Protein AF-A0A2V2GLF8-F1 (afdb_monomer_lite)

Structure (mmCIF, N/CA/C/O backbone):
data_AF-A0A2V2GLF8-F1
#
_entry.id   AF-A0A2V2GLF8-F1
#
loop_
_atom_site.group_PDB
_atom_site.id
_atom_site.type_symbol
_atom_site.label_atom_id
_atom_site.label_alt_id
_atom_site.label_comp_id
_atom_site.label_asym_id
_atom_site.label_entity_id
_atom_site.label_seq_id
_atom_site.pdbx_PDB_ins_code
_atom_site.Cartn_x
_atom_site.Cartn_y
_atom_site.Cartn_z
_atom_site.occupancy
_atom_site.B_iso_or_equiv
_atom_site.auth_seq_id
_atom_site.auth_comp_id
_atom_site.auth_asym_id
_atom_site.auth_atom_id
_atom_site.pdbx_PDB_model_num
ATOM 1 N N . MET A 1 1 ? 33.865 -11.421 -56.009 1.00 43.06 1 MET A N 1
ATOM 2 C CA . MET A 1 1 ? 33.862 -10.174 -55.215 1.00 43.06 1 MET A CA 1
ATOM 3 C C . MET A 1 1 ? 32.570 -10.183 -54.410 1.00 43.06 1 MET A C 1
ATOM 5 O O . MET A 1 1 ? 31.513 -10.044 -55.004 1.00 43.06 1 MET A O 1
ATOM 9 N N . ILE A 1 2 ? 32.630 -10.536 -53.123 1.00 45.31 2 ILE A N 1
ATOM 10 C CA . ILE A 1 2 ? 31.437 -10.691 -52.271 1.00 45.31 2 ILE A CA 1
ATOM 11 C C . ILE A 1 2 ? 31.171 -9.332 -51.609 1.00 45.31 2 ILE A C 1
ATOM 13 O O . ILE A 1 2 ? 32.092 -8.816 -50.973 1.00 45.31 2 ILE A O 1
ATOM 17 N N . PRO A 1 3 ? 29.980 -8.723 -51.750 1.00 52.88 3 PRO A N 1
ATOM 18 C CA . PRO A 1 3 ? 29.678 -7.485 -51.056 1.00 52.88 3 PRO A CA 1
ATOM 19 C C . PRO A 1 3 ? 29.410 -7.811 -49.584 1.00 52.88 3 PRO A C 1
ATOM 21 O O . PRO A 1 3 ? 28.524 -8.600 -49.259 1.00 52.88 3 PRO A O 1
ATOM 24 N N . PHE A 1 4 ? 30.198 -7.218 -48.689 1.00 48.25 4 PHE A N 1
ATOM 25 C CA . PHE A 1 4 ? 29.890 -7.193 -47.264 1.00 48.25 4 PHE A CA 1
ATOM 26 C C . PHE A 1 4 ? 28.628 -6.349 -47.071 1.00 48.25 4 PHE A C 1
ATOM 28 O O . PHE A 1 4 ? 28.684 -5.121 -47.064 1.00 48.25 4 PHE A O 1
ATOM 35 N N . LEU A 1 5 ? 27.482 -7.013 -46.939 1.00 51.50 5 LEU A N 1
ATOM 36 C CA . LEU A 1 5 ? 26.274 -6.396 -46.415 1.00 51.50 5 LEU A CA 1
ATOM 37 C C . LEU A 1 5 ? 26.455 -6.310 -44.896 1.00 51.50 5 LEU A C 1
ATOM 39 O O . LEU A 1 5 ? 26.163 -7.259 -44.169 1.00 51.50 5 LEU A O 1
ATOM 43 N N . THR A 1 6 ? 27.018 -5.211 -44.400 1.00 55.47 6 THR A N 1
ATOM 44 C CA . THR A 1 6 ? 26.923 -4.921 -42.971 1.00 55.47 6 THR A CA 1
ATOM 45 C C . THR A 1 6 ? 25.447 -4.655 -42.662 1.00 55.47 6 THR A C 1
ATOM 47 O O . THR A 1 6 ? 24.829 -3.821 -43.329 1.00 55.47 6 THR A O 1
ATOM 50 N N . PRO A 1 7 ? 24.829 -5.363 -41.701 1.00 56.16 7 PRO A N 1
ATOM 51 C CA . PRO A 1 7 ? 23.481 -5.028 -41.281 1.00 56.16 7 PRO A CA 1
ATOM 52 C C . PRO A 1 7 ? 23.548 -3.631 -40.669 1.00 56.16 7 PRO A C 1
ATOM 54 O O . PRO A 1 7 ? 24.152 -3.430 -39.616 1.00 56.16 7 PRO A O 1
ATOM 57 N N . HIS A 1 8 ? 22.975 -2.650 -41.362 1.00 56.28 8 HIS A N 1
ATOM 58 C CA . HIS A 1 8 ? 22.847 -1.288 -40.867 1.00 56.28 8 HIS A CA 1
ATOM 59 C C . HIS A 1 8 ? 21.777 -1.305 -39.767 1.00 56.28 8 HIS A C 1
ATOM 61 O O . HIS A 1 8 ? 20.616 -0.980 -39.999 1.00 56.28 8 HIS A O 1
ATOM 67 N N . ILE A 1 9 ? 22.145 -1.790 -38.578 1.00 58.78 9 ILE A N 1
ATOM 68 C CA . ILE A 1 9 ? 21.298 -1.715 -37.389 1.00 58.78 9 ILE A CA 1
ATOM 69 C C . ILE A 1 9 ? 21.074 -0.223 -37.144 1.00 58.78 9 ILE A C 1
ATOM 71 O O . ILE A 1 9 ? 22.024 0.523 -36.909 1.00 58.78 9 ILE A O 1
ATOM 75 N N . THR A 1 10 ? 19.833 0.234 -37.293 1.00 62.25 10 THR A N 1
ATOM 76 C CA . THR A 1 10 ? 19.487 1.635 -37.059 1.00 62.25 10 THR A CA 1
ATOM 77 C C . THR A 1 10 ? 19.756 1.977 -35.589 1.00 62.25 10 THR A C 1
ATOM 79 O O . THR A 1 10 ? 19.486 1.140 -34.720 1.00 62.25 10 THR A O 1
ATOM 82 N N . PRO A 1 11 ? 20.273 3.182 -35.278 1.00 65.88 11 PRO A N 1
ATOM 83 C CA . PRO A 1 11 ? 20.540 3.598 -33.900 1.00 65.88 11 PRO A CA 1
ATOM 84 C C . PRO A 1 11 ? 19.346 3.345 -32.967 1.00 65.88 11 PRO A C 1
ATOM 86 O O . PRO A 1 11 ? 19.518 2.837 -31.860 1.00 65.88 11 PRO A O 1
ATOM 89 N N . ASP A 1 12 ? 18.123 3.563 -33.459 1.00 73.81 12 ASP A N 1
ATOM 90 C CA . ASP A 1 12 ? 16.873 3.323 -32.730 1.00 73.81 12 ASP A CA 1
ATOM 91 C C . ASP A 1 12 ? 16.710 1.877 -32.243 1.00 73.81 12 ASP A C 1
ATOM 93 O O . ASP A 1 12 ? 16.289 1.649 -31.108 1.00 73.81 12 ASP A O 1
ATOM 97 N N . ALA A 1 13 ? 17.081 0.883 -33.055 1.00 79.31 13 ALA A N 1
ATOM 98 C CA . ALA A 1 13 ? 16.976 -0.526 -32.681 1.00 79.31 13 ALA A CA 1
ATOM 99 C C . ALA A 1 13 ? 17.975 -0.894 -31.571 1.00 79.31 13 ALA A C 1
ATOM 101 O O . ALA A 1 13 ? 17.638 -1.644 -30.651 1.00 79.31 13 ALA A O 1
ATOM 102 N N . GLN A 1 14 ? 19.186 -0.331 -31.617 1.00 79.06 14 GLN A N 1
ATOM 103 C CA . GLN A 1 14 ? 20.205 -0.543 -30.589 1.00 79.06 14 GLN A CA 1
ATOM 104 C C . GLN A 1 14 ? 19.805 0.110 -29.259 1.00 79.06 14 GLN A C 1
ATOM 106 O O . GLN A 1 14 ? 19.906 -0.528 -28.209 1.00 79.06 14 GLN A O 1
ATOM 111 N N . PHE A 1 15 ? 19.286 1.342 -29.293 1.00 83.25 15 PHE A N 1
ATOM 112 C CA . PHE A 1 15 ? 18.776 2.017 -28.097 1.00 83.25 15 PHE A CA 1
ATOM 113 C C . PHE A 1 15 ? 17.575 1.281 -27.495 1.00 83.25 15 PHE A C 1
ATOM 115 O O . PHE A 1 15 ? 17.512 1.098 -26.279 1.00 83.25 15 PHE A O 1
ATOM 122 N N . GLN A 1 16 ? 16.645 0.791 -28.319 1.00 82.44 16 GLN A N 1
ATOM 123 C CA . GLN A 1 16 ? 15.523 -0.022 -27.844 1.00 82.44 16 GLN A CA 1
ATOM 124 C C . GLN A 1 16 ? 15.987 -1.339 -27.210 1.00 82.44 16 GLN A C 1
ATOM 126 O O . GLN A 1 16 ? 15.468 -1.727 -26.162 1.00 82.44 16 GLN A O 1
ATOM 131 N N . ALA A 1 17 ? 16.969 -2.018 -27.807 1.00 84.88 17 ALA A N 1
ATOM 132 C CA . ALA A 1 17 ? 17.540 -3.239 -27.245 1.00 84.88 17 ALA A CA 1
ATOM 133 C C . ALA A 1 17 ? 18.233 -2.976 -25.897 1.00 84.88 17 ALA A C 1
ATOM 135 O O . ALA A 1 17 ? 18.001 -3.709 -24.936 1.00 84.88 17 ALA A O 1
ATOM 136 N N . ALA A 1 18 ? 19.014 -1.896 -25.797 1.00 86.44 18 ALA A N 1
ATOM 137 C CA . ALA A 1 18 ? 19.656 -1.482 -24.552 1.00 86.44 18 ALA A CA 1
ATOM 138 C C . ALA A 1 18 ? 18.627 -1.157 -23.457 1.00 86.44 18 ALA A C 1
ATOM 140 O O . ALA A 1 18 ? 18.767 -1.629 -22.331 1.00 86.44 18 ALA A O 1
ATOM 141 N N . ARG A 1 19 ? 17.547 -0.437 -23.794 1.00 86.25 19 ARG A N 1
ATOM 142 C CA . ARG A 1 19 ? 16.439 -0.150 -22.865 1.00 86.25 19 ARG A CA 1
ATOM 143 C C . ARG A 1 19 ? 15.767 -1.427 -22.367 1.00 86.25 19 ARG A C 1
ATOM 145 O O . ARG A 1 19 ? 15.592 -1.584 -21.166 1.00 86.25 19 ARG A O 1
ATOM 152 N N . LYS A 1 20 ? 15.439 -2.359 -23.268 1.00 87.06 20 LYS A N 1
ATOM 153 C CA . LYS A 1 20 ? 14.849 -3.657 -22.894 1.00 87.06 20 LYS A CA 1
ATOM 154 C C . LYS A 1 20 ? 15.772 -4.458 -21.975 1.00 87.06 20 LYS A C 1
ATOM 156 O O . LYS A 1 20 ? 15.305 -5.036 -20.998 1.00 87.06 20 LYS A O 1
ATOM 161 N N . SER A 1 21 ? 17.071 -4.470 -22.273 1.00 90.06 21 SER A N 1
ATOM 162 C CA . SER A 1 21 ? 18.077 -5.126 -21.435 1.00 90.06 21 SER A CA 1
ATOM 163 C C . SER A 1 21 ? 18.140 -4.498 -20.039 1.00 90.06 21 SER A C 1
ATOM 165 O O . SER A 1 21 ? 18.062 -5.212 -19.043 1.00 90.06 21 SER A O 1
ATOM 167 N N . LEU A 1 22 ? 18.178 -3.163 -19.953 1.00 88.69 22 LEU A N 1
ATOM 168 C CA . LEU A 1 22 ? 18.177 -2.443 -18.680 1.00 88.69 22 LEU A CA 1
ATOM 169 C C . LEU A 1 22 ? 16.914 -2.734 -17.862 1.00 88.69 22 LEU A C 1
ATOM 171 O O . LEU A 1 22 ? 17.024 -3.104 -16.697 1.00 88.69 22 LEU A O 1
ATOM 175 N N . SER A 1 23 ? 15.726 -2.634 -18.466 1.00 87.88 23 SER A N 1
ATOM 176 C CA . SER A 1 23 ? 14.466 -2.959 -17.787 1.00 87.88 23 SER A CA 1
ATOM 177 C C . SER A 1 23 ? 14.450 -4.401 -17.275 1.00 87.88 23 SER A C 1
ATOM 179 O O . SER A 1 23 ? 14.022 -4.644 -16.151 1.00 87.88 23 SER A O 1
ATOM 181 N N . SER A 1 24 ? 14.982 -5.351 -18.050 1.00 89.62 24 SER A N 1
ATOM 182 C CA . SER A 1 24 ? 15.127 -6.744 -17.614 1.00 89.62 24 SER A CA 1
ATOM 183 C C . SER A 1 24 ? 16.061 -6.879 -16.406 1.00 89.62 24 SER A C 1
ATOM 185 O O . SER A 1 24 ? 15.749 -7.602 -15.461 1.00 89.62 24 SER A O 1
ATOM 187 N N . ILE A 1 25 ? 17.188 -6.161 -16.388 1.00 91.62 25 ILE A N 1
ATOM 188 C CA . ILE A 1 25 ? 18.111 -6.162 -15.243 1.00 91.62 25 ILE A CA 1
ATOM 189 C C . ILE A 1 25 ? 17.428 -5.582 -14.002 1.00 91.62 25 ILE A C 1
ATOM 191 O O . ILE A 1 25 ? 17.491 -6.192 -12.935 1.00 91.62 25 ILE A O 1
ATOM 195 N N . LEU A 1 26 ? 16.736 -4.448 -14.132 1.00 91.56 26 LEU A N 1
ATOM 196 C CA . LEU A 1 26 ? 16.008 -3.825 -13.024 1.00 91.56 26 LEU A CA 1
ATOM 197 C C . LEU A 1 26 ? 14.955 -4.782 -12.443 1.00 91.56 26 LEU A C 1
ATOM 199 O O . LEU A 1 26 ? 14.926 -5.007 -11.232 1.00 91.56 26 LEU A O 1
ATOM 203 N N . GLN A 1 27 ? 14.155 -5.421 -13.298 1.00 88.75 27 GLN A N 1
ATOM 204 C CA . GLN A 1 27 ? 13.123 -6.372 -12.874 1.00 88.75 27 GLN A CA 1
ATOM 205 C C . GLN A 1 27 ? 13.695 -7.628 -12.203 1.00 88.75 27 GLN A C 1
ATOM 207 O O . GLN A 1 27 ? 13.133 -8.117 -11.225 1.00 88.75 27 GLN A O 1
ATOM 212 N N . ASN A 1 28 ? 14.814 -8.160 -12.698 1.00 90.31 28 ASN A N 1
ATOM 213 C CA . ASN A 1 28 ? 15.342 -9.438 -12.220 1.00 90.31 28 ASN A CA 1
ATOM 214 C C . ASN A 1 28 ? 16.327 -9.307 -11.052 1.00 90.31 28 ASN A C 1
ATOM 216 O O . ASN A 1 28 ? 16.445 -10.237 -10.257 1.00 90.31 28 ASN A O 1
ATOM 220 N N . ALA A 1 29 ? 17.038 -8.182 -10.938 1.00 93.06 29 ALA A N 1
ATOM 221 C CA . ALA A 1 29 ? 18.099 -8.006 -9.946 1.00 93.06 29 ALA A CA 1
ATOM 222 C C . ALA A 1 29 ? 17.735 -7.027 -8.823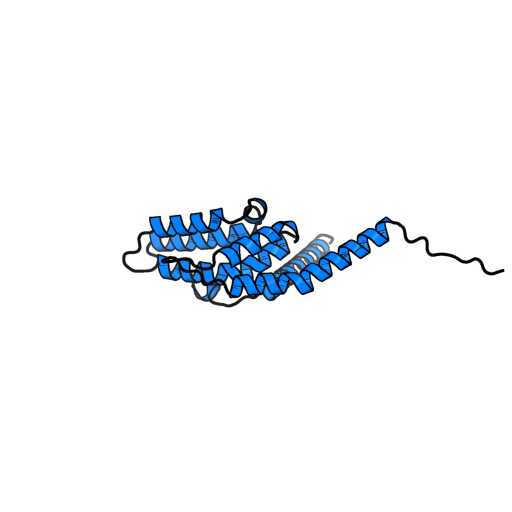 1.00 93.06 29 ALA A C 1
ATOM 224 O O . ALA A 1 29 ? 18.100 -7.268 -7.671 1.00 93.06 29 ALA A O 1
ATOM 225 N N . VAL A 1 30 ? 17.040 -5.931 -9.142 1.00 95.25 30 VAL A N 1
ATOM 226 C CA . VAL A 1 30 ? 16.722 -4.873 -8.168 1.00 95.25 30 VAL A CA 1
ATOM 227 C C . VAL A 1 30 ? 15.387 -5.154 -7.494 1.00 95.25 30 VAL A C 1
ATOM 229 O O . VAL A 1 30 ? 15.307 -5.188 -6.269 1.00 95.25 30 VAL A O 1
ATOM 232 N N . LEU A 1 31 ? 14.359 -5.454 -8.285 1.00 94.50 31 LEU A N 1
ATOM 233 C CA . LEU A 1 31 ? 12.995 -5.673 -7.804 1.00 94.50 31 LEU A CA 1
ATOM 234 C C . LEU A 1 31 ? 12.879 -6.708 -6.667 1.00 94.50 31 LEU A C 1
ATOM 236 O O . LEU A 1 31 ? 12.221 -6.424 -5.665 1.00 94.50 31 LEU A O 1
ATOM 240 N N . PRO A 1 32 ? 13.558 -7.875 -6.727 1.00 96.06 32 PRO A N 1
ATOM 241 C CA . PRO A 1 32 ? 13.522 -8.842 -5.631 1.00 96.06 32 PRO A CA 1
ATOM 242 C C . PRO A 1 32 ? 14.147 -8.327 -4.329 1.00 96.06 32 PRO A C 1
ATOM 244 O O . PRO A 1 32 ? 13.749 -8.781 -3.257 1.00 96.06 32 PRO A O 1
ATOM 247 N N . LYS A 1 33 ? 15.114 -7.403 -4.411 1.00 97.38 33 LYS A N 1
ATOM 248 C CA . LYS A 1 33 ? 15.747 -6.789 -3.236 1.00 97.38 33 LYS A CA 1
ATOM 249 C C . LYS A 1 33 ? 14.823 -5.769 -2.589 1.00 97.38 33 LYS A C 1
ATOM 251 O O . LYS A 1 33 ? 14.658 -5.824 -1.379 1.00 97.38 33 LYS A O 1
ATOM 256 N N . LEU A 1 34 ? 14.157 -4.930 -3.386 1.00 97.69 34 LEU A N 1
ATOM 257 C CA . LEU A 1 34 ? 13.143 -3.994 -2.886 1.00 97.69 34 LEU A CA 1
ATOM 258 C C . LEU A 1 34 ? 12.006 -4.744 -2.182 1.00 97.69 34 LEU A C 1
ATOM 260 O O . LEU A 1 34 ? 11.672 -4.444 -1.042 1.00 97.69 34 LEU A O 1
ATOM 264 N N . ALA A 1 35 ? 11.503 -5.810 -2.809 1.00 96.75 35 ALA A N 1
ATOM 265 C CA . ALA A 1 35 ? 10.512 -6.690 -2.197 1.00 96.75 35 ALA A CA 1
ATOM 266 C C . ALA A 1 35 ? 11.021 -7.363 -0.910 1.00 96.75 35 ALA A C 1
ATOM 268 O O . ALA A 1 35 ? 10.250 -7.653 -0.005 1.00 96.75 35 ALA A O 1
ATOM 269 N N . SER A 1 36 ? 12.318 -7.677 -0.821 1.00 96.50 36 SER A N 1
ATOM 270 C CA . SER A 1 36 ? 12.908 -8.213 0.411 1.00 96.50 36 SER A CA 1
ATOM 271 C C . SER A 1 36 ? 13.015 -7.163 1.514 1.00 96.50 36 SER A C 1
ATOM 273 O O . SER A 1 36 ? 12.823 -7.524 2.666 1.00 96.50 36 SER A O 1
ATOM 275 N N . SER A 1 37 ? 13.317 -5.909 1.167 1.00 97.31 37 SER A N 1
ATOM 276 C CA . SER A 1 37 ? 13.368 -4.783 2.107 1.00 97.31 37 SER A CA 1
ATOM 277 C C . SER A 1 37 ? 12.001 -4.560 2.749 1.00 97.31 37 SER A C 1
ATOM 279 O O . SER A 1 37 ? 11.885 -4.555 3.967 1.00 97.31 37 SER A O 1
ATOM 281 N N . LEU A 1 38 ? 10.938 -4.509 1.936 1.00 97.06 38 LEU A N 1
ATOM 282 C CA . LEU A 1 38 ? 9.571 -4.365 2.449 1.00 97.06 38 LEU A CA 1
ATOM 283 C C . LEU A 1 38 ? 9.135 -5.547 3.320 1.00 97.06 38 LEU A C 1
ATOM 285 O O . LEU A 1 38 ? 8.505 -5.337 4.341 1.00 97.06 38 LEU A O 1
ATOM 289 N N . ARG A 1 39 ? 9.530 -6.782 2.988 1.00 94.81 39 ARG A N 1
ATOM 290 C CA . ARG A 1 39 ? 9.241 -7.950 3.842 1.00 94.81 39 ARG A CA 1
ATOM 291 C C . ARG A 1 39 ? 9.965 -7.941 5.189 1.00 94.81 39 ARG A C 1
ATOM 293 O O . ARG A 1 39 ? 9.571 -8.686 6.078 1.00 94.81 39 ARG A O 1
ATOM 300 N N . GLN A 1 40 ? 11.056 -7.187 5.312 1.00 95.12 40 GLN A N 1
ATOM 301 C CA . GLN A 1 40 ? 11.791 -7.014 6.569 1.00 95.12 40 GLN A CA 1
ATOM 302 C C . GLN A 1 40 ? 11.241 -5.854 7.404 1.00 95.12 40 GLN A C 1
ATOM 304 O O . GLN A 1 40 ? 11.622 -5.714 8.562 1.00 95.12 40 GLN A O 1
ATOM 309 N N . LEU A 1 41 ? 10.362 -5.028 6.832 1.00 95.31 41 LEU A N 1
ATOM 310 C CA . LEU A 1 41 ? 9.708 -3.948 7.547 1.00 95.31 41 LEU A CA 1
ATOM 311 C C . LEU A 1 41 ? 8.727 -4.528 8.571 1.00 95.31 41 LEU A C 1
ATOM 313 O O . LEU A 1 41 ? 7.744 -5.185 8.233 1.00 95.31 41 LEU A O 1
ATOM 317 N N . GLU A 1 42 ? 8.967 -4.242 9.842 1.00 94.62 42 GLU A N 1
ATOM 318 C CA . GLU A 1 42 ? 8.018 -4.542 10.907 1.00 94.62 42 GLU A CA 1
ATOM 319 C C . GLU A 1 42 ? 7.103 -3.335 11.103 1.00 94.62 42 GLU A C 1
ATOM 321 O O . GLU A 1 42 ? 7.469 -2.343 11.732 1.00 94.62 42 GLU A O 1
ATOM 326 N N . VAL A 1 43 ? 5.910 -3.390 10.515 1.00 94.94 43 VAL A N 1
ATOM 327 C CA . VAL A 1 43 ? 4.911 -2.330 10.673 1.00 94.94 43 VAL A CA 1
ATOM 328 C C . VAL A 1 43 ? 4.371 -2.371 12.108 1.00 94.94 43 VAL A C 1
ATOM 330 O O . VAL A 1 43 ? 3.902 -3.411 12.567 1.00 94.94 43 V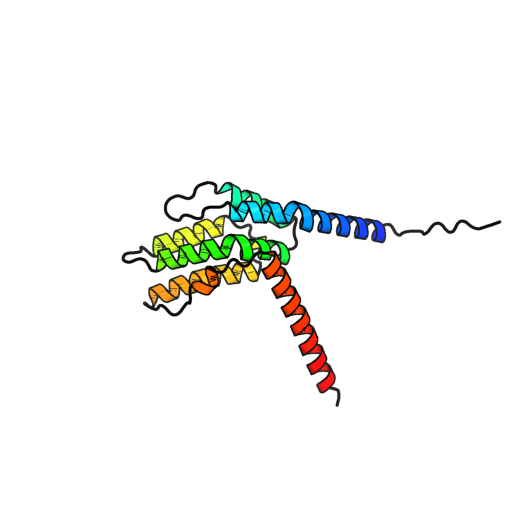AL A O 1
ATOM 333 N N . ASN A 1 44 ? 4.442 -1.255 12.836 1.00 92.88 44 ASN A N 1
ATOM 334 C CA . ASN A 1 44 ? 4.004 -1.187 14.230 1.00 92.88 44 ASN A CA 1
ATOM 335 C C . ASN A 1 44 ? 3.411 0.197 14.568 1.00 92.88 44 ASN A C 1
ATOM 337 O O . ASN A 1 44 ? 4.127 1.199 14.515 1.00 92.88 44 ASN A O 1
ATOM 341 N N . PRO A 1 45 ? 2.123 0.288 14.953 1.00 92.00 45 PRO A N 1
ATOM 342 C CA . PRO A 1 45 ? 1.478 1.561 15.265 1.00 92.00 45 PRO A CA 1
ATOM 343 C C . PRO A 1 45 ? 1.962 2.198 16.573 1.00 92.00 45 PRO A C 1
ATOM 345 O O . PRO A 1 45 ? 1.853 3.411 16.724 1.00 92.00 45 PRO A O 1
ATOM 348 N N . GLY A 1 46 ? 2.500 1.416 17.515 1.00 90.06 46 GLY A N 1
ATOM 349 C CA . GLY A 1 46 ? 2.962 1.928 18.809 1.00 90.06 46 GLY A CA 1
ATOM 350 C C . GLY A 1 46 ? 4.386 2.489 18.784 1.00 90.06 46 GLY A C 1
ATOM 351 O O . GLY A 1 46 ? 4.682 3.446 19.497 1.00 90.06 46 GLY A O 1
ATOM 352 N N . ASN A 1 47 ? 5.268 1.895 17.979 1.00 91.75 47 ASN A N 1
ATOM 353 C CA . ASN A 1 47 ? 6.649 2.341 17.806 1.00 91.75 47 ASN A CA 1
ATOM 354 C C . ASN A 1 47 ? 7.194 1.822 16.471 1.00 91.75 47 ASN A C 1
ATOM 356 O O . ASN A 1 47 ? 7.535 0.644 16.364 1.00 91.75 47 ASN A O 1
ATOM 360 N N . GLN A 1 48 ? 7.257 2.688 15.460 1.00 94.62 48 GLN A N 1
ATOM 361 C CA . GLN A 1 48 ? 7.782 2.312 14.152 1.00 94.62 48 GLN A CA 1
ATOM 362 C C . GLN A 1 48 ? 9.308 2.424 14.136 1.00 94.62 48 GLN A C 1
ATOM 364 O O . GLN A 1 48 ? 9.857 3.525 14.156 1.00 94.62 48 GLN A O 1
ATOM 369 N N . GLU A 1 49 ? 9.980 1.282 14.042 1.00 94.12 49 GLU A N 1
ATOM 370 C CA . GLU A 1 49 ? 11.425 1.195 13.825 1.00 94.12 49 GLU A CA 1
ATOM 371 C C . GLU A 1 49 ? 11.722 0.872 12.355 1.00 94.12 49 GLU A C 1
ATOM 373 O O . GLU A 1 49 ? 10.850 0.411 11.617 1.00 94.12 49 GLU A O 1
ATOM 378 N N . HIS A 1 50 ? 12.948 1.146 11.913 1.00 94.25 50 HIS A N 1
ATOM 379 C CA . HIS A 1 50 ? 13.429 0.804 10.571 1.00 94.25 50 HIS A CA 1
ATOM 380 C C . HIS A 1 50 ? 12.582 1.337 9.403 1.00 94.25 50 HIS A C 1
ATOM 382 O O . HIS A 1 50 ? 12.404 0.671 8.378 1.00 94.25 50 HIS A O 1
ATOM 388 N N . ILE A 1 51 ? 12.059 2.560 9.544 1.00 95.94 51 ILE A N 1
ATOM 389 C CA . ILE A 1 51 ? 11.257 3.215 8.500 1.00 95.94 51 ILE A CA 1
ATOM 390 C C . ILE A 1 51 ? 12.040 3.398 7.190 1.00 95.94 51 ILE A C 1
ATOM 392 O O . ILE A 1 51 ? 11.441 3.450 6.114 1.00 95.94 51 ILE A O 1
ATOM 396 N N . GLU A 1 52 ? 13.373 3.421 7.266 1.00 95.94 52 GLU A N 1
ATOM 397 C CA . GLU A 1 52 ? 14.272 3.477 6.117 1.00 95.94 52 GLU A CA 1
ATOM 398 C C . GLU A 1 52 ? 14.017 2.354 5.103 1.00 95.94 52 GLU A C 1
ATOM 400 O O . GLU A 1 52 ? 14.082 2.594 3.901 1.00 95.94 52 GLU A O 1
ATOM 405 N N . TYR A 1 53 ? 13.603 1.156 5.537 1.00 97.12 53 TYR A N 1
ATOM 406 C CA . TYR A 1 53 ? 13.271 0.063 4.613 1.00 97.12 53 TYR A CA 1
ATOM 407 C C . TYR A 1 53 ? 12.118 0.399 3.674 1.00 97.12 53 TYR A C 1
ATOM 409 O O . TYR A 1 53 ? 12.059 -0.139 2.564 1.00 97.12 53 TYR A O 1
ATOM 417 N N . PHE A 1 54 ? 11.210 1.269 4.114 1.00 98.19 54 PHE A N 1
ATOM 418 C CA . PHE A 1 54 ? 10.119 1.775 3.301 1.00 98.19 54 PHE A CA 1
ATOM 419 C C . PHE A 1 54 ? 10.562 2.975 2.459 1.00 98.19 54 PHE A C 1
ATOM 421 O O . PHE A 1 54 ? 10.336 2.984 1.246 1.00 98.19 54 PHE A O 1
ATOM 428 N N . THR A 1 55 ? 11.202 3.978 3.070 1.00 97.38 55 THR A N 1
ATOM 429 C CA . THR A 1 55 ? 11.573 5.212 2.358 1.00 97.38 55 THR A CA 1
ATOM 430 C C . THR A 1 55 ? 12.603 4.953 1.268 1.00 97.38 55 THR A C 1
ATOM 432 O O . THR A 1 55 ? 12.431 5.458 0.162 1.00 97.38 55 THR A O 1
ATOM 435 N N . ASP A 1 56 ? 13.589 4.087 1.518 1.00 96.94 56 ASP A N 1
ATOM 436 C CA . ASP A 1 56 ? 14.582 3.697 0.516 1.00 96.94 56 ASP A CA 1
ATOM 437 C C . ASP A 1 56 ? 13.895 3.052 -0.688 1.00 96.94 56 ASP A C 1
ATOM 439 O O . ASP A 1 56 ? 14.246 3.335 -1.825 1.00 96.94 56 ASP A O 1
ATOM 443 N N . VAL A 1 57 ? 12.865 2.222 -0.474 1.00 98.12 57 VAL A N 1
ATOM 444 C CA . VAL A 1 57 ? 12.094 1.624 -1.574 1.00 98.12 57 VAL A CA 1
ATOM 445 C C . VAL A 1 57 ? 11.326 2.689 -2.357 1.00 98.12 57 VAL A C 1
ATOM 447 O O . VAL A 1 57 ? 11.261 2.594 -3.583 1.00 98.12 57 VAL A O 1
ATOM 450 N N . MET A 1 58 ? 10.782 3.714 -1.694 1.00 98.06 58 MET A N 1
ATOM 451 C CA . MET A 1 58 ? 10.076 4.814 -2.365 1.00 98.06 58 MET A CA 1
ATOM 452 C C . MET A 1 58 ? 10.984 5.610 -3.309 1.00 98.06 58 MET A C 1
ATOM 454 O O . MET A 1 58 ? 10.522 6.022 -4.377 1.00 98.06 58 MET A O 1
ATOM 458 N N . GLU A 1 59 ? 12.273 5.762 -2.989 1.00 96.88 59 GLU A N 1
ATOM 459 C CA . GLU A 1 59 ? 13.255 6.424 -3.866 1.00 96.88 59 GLU A CA 1
ATOM 460 C C . GLU A 1 59 ? 13.429 5.707 -5.215 1.00 96.88 59 GLU A C 1
ATOM 462 O O . GLU A 1 59 ? 13.777 6.322 -6.224 1.00 96.88 59 GLU A O 1
ATOM 467 N N . TRP A 1 60 ? 13.129 4.406 -5.274 1.00 97.06 60 TRP A N 1
ATOM 468 C CA . TRP A 1 60 ? 13.192 3.634 -6.513 1.00 97.06 60 TRP A CA 1
ATOM 469 C C . TRP A 1 60 ? 11.958 3.785 -7.406 1.00 97.06 60 TRP A C 1
ATOM 471 O O . TRP A 1 60 ? 11.982 3.298 -8.536 1.00 97.06 60 TRP A O 1
ATOM 481 N N . SER A 1 61 ? 10.896 4.449 -6.944 1.00 96.31 61 SER A N 1
ATOM 482 C CA . SER A 1 61 ? 9.618 4.538 -7.666 1.00 96.31 61 SER A CA 1
ATOM 483 C C . SER A 1 61 ? 9.749 5.060 -9.101 1.00 96.31 61 SER A C 1
ATOM 485 O O . SER A 1 61 ? 9.099 4.535 -10.002 1.00 96.31 61 SER A O 1
ATOM 487 N N . GLU A 1 62 ? 10.642 6.021 -9.347 1.00 94.44 62 GLU A N 1
ATOM 488 C CA . GLU A 1 62 ? 10.854 6.627 -10.670 1.00 94.44 62 GLU A CA 1
ATOM 489 C C . GLU A 1 62 ? 11.595 5.716 -11.670 1.00 94.44 62 GLU A C 1
ATOM 491 O O . GLU A 1 62 ? 11.611 5.985 -12.872 1.00 94.44 62 GLU A O 1
ATOM 496 N N . TRP A 1 63 ? 12.203 4.623 -11.199 1.00 93.25 63 TRP A N 1
ATOM 497 C CA . TRP A 1 63 ? 13.004 3.708 -12.024 1.00 93.25 63 TRP A CA 1
ATOM 498 C C . TRP A 1 63 ? 12.195 2.550 -12.613 1.00 93.25 63 TRP A C 1
ATOM 500 O O . TRP A 1 63 ? 12.709 1.788 -13.439 1.00 93.25 63 TRP A O 1
ATOM 510 N N . PHE A 1 64 ? 10.937 2.409 -12.200 1.00 93.25 64 PHE A N 1
ATOM 511 C CA . PHE A 1 64 ? 10.039 1.341 -12.618 1.00 93.25 64 PHE A CA 1
ATOM 512 C C . PHE A 1 64 ? 8.784 1.916 -13.273 1.00 93.25 64 PHE A C 1
ATOM 514 O O . PHE A 1 64 ? 8.408 3.065 -13.054 1.00 93.25 64 PHE A O 1
ATOM 521 N N . ASP A 1 65 ? 8.111 1.112 -14.096 1.00 92.75 65 ASP A N 1
ATOM 522 C CA . ASP A 1 65 ? 6.756 1.456 -14.509 1.00 92.75 65 ASP A CA 1
ATOM 523 C C . ASP A 1 65 ? 5.823 1.446 -13.292 1.00 92.75 65 ASP A C 1
ATOM 525 O O . ASP A 1 65 ? 5.949 0.617 -12.386 1.00 92.75 65 ASP A O 1
ATOM 529 N N . SER A 1 66 ? 4.867 2.373 -13.296 1.00 94.75 66 SER A N 1
ATOM 530 C CA . SER A 1 66 ? 3.941 2.590 -12.180 1.00 94.75 66 SER A CA 1
ATOM 531 C C . SER A 1 66 ? 3.171 1.313 -11.802 1.00 94.75 66 SER A C 1
ATOM 533 O O . SER A 1 66 ? 2.962 1.021 -10.621 1.00 94.75 66 SER A O 1
ATOM 535 N N . ASP A 1 67 ? 2.806 0.493 -12.791 1.00 94.25 67 ASP A N 1
ATOM 536 C CA . ASP A 1 67 ? 2.112 -0.772 -12.559 1.00 94.25 67 ASP A CA 1
ATOM 537 C C . ASP A 1 67 ? 3.033 -1.798 -11.883 1.00 94.25 67 ASP A C 1
ATOM 539 O O . ASP A 1 67 ? 2.645 -2.373 -10.867 1.00 94.25 67 ASP A O 1
ATOM 543 N N . THR A 1 68 ? 4.273 -1.992 -12.335 1.00 95.19 68 THR A N 1
ATOM 544 C CA . THR A 1 68 ? 5.189 -2.902 -11.627 1.00 95.19 68 THR A CA 1
ATOM 545 C C . THR A 1 68 ? 5.541 -2.414 -10.226 1.00 95.19 68 THR A C 1
ATOM 547 O O . THR A 1 68 ? 5.529 -3.215 -9.290 1.00 95.19 68 THR A O 1
ATOM 550 N N . PHE A 1 69 ? 5.812 -1.121 -10.041 1.00 97.56 69 PHE A N 1
ATOM 551 C CA . PHE A 1 69 ? 6.149 -0.593 -8.718 1.00 97.56 69 PHE A CA 1
ATOM 552 C C . PHE A 1 69 ? 4.981 -0.740 -7.735 1.00 97.56 69 PHE A C 1
ATOM 554 O O . PHE A 1 69 ? 5.161 -1.216 -6.614 1.00 97.56 69 PHE A O 1
ATOM 561 N N . SER A 1 70 ? 3.755 -0.434 -8.174 1.00 97.56 70 SER A N 1
ATOM 562 C CA . SER A 1 70 ? 2.562 -0.648 -7.347 1.00 97.56 70 SER A CA 1
ATOM 563 C C . SER A 1 70 ? 2.333 -2.118 -6.995 1.00 97.56 70 SER A C 1
ATOM 565 O O . SER A 1 70 ? 1.839 -2.398 -5.908 1.00 97.56 70 SER A O 1
ATOM 567 N N . ALA A 1 71 ? 2.716 -3.064 -7.860 1.00 97.19 71 ALA A N 1
ATOM 568 C CA . ALA A 1 71 ? 2.607 -4.490 -7.557 1.00 97.19 71 ALA A CA 1
ATOM 569 C C . ALA A 1 71 ? 3.537 -4.922 -6.412 1.00 97.19 71 ALA A C 1
ATOM 571 O O . ALA A 1 71 ? 3.173 -5.807 -5.639 1.00 97.19 71 ALA A O 1
ATOM 572 N N . ILE A 1 72 ? 4.713 -4.294 -6.282 1.00 97.44 72 ILE A N 1
ATOM 573 C CA . ILE A 1 72 ? 5.619 -4.520 -5.144 1.00 97.44 72 ILE A CA 1
ATOM 574 C C . ILE A 1 72 ? 4.937 -4.100 -3.848 1.00 97.44 72 ILE A C 1
ATOM 576 O O . ILE A 1 72 ? 4.903 -4.869 -2.894 1.00 97.44 72 ILE A O 1
ATOM 580 N N . LEU A 1 73 ? 4.357 -2.903 -3.825 1.00 97.94 73 LEU A N 1
ATOM 581 C CA . LEU A 1 73 ? 3.701 -2.383 -2.630 1.00 97.94 73 LEU A CA 1
ATOM 582 C C . LEU A 1 73 ? 2.456 -3.194 -2.272 1.00 97.94 73 LEU A C 1
ATOM 584 O O . LEU A 1 73 ? 2.265 -3.545 -1.110 1.00 97.94 73 LEU A O 1
ATOM 588 N N . GLU A 1 74 ? 1.637 -3.526 -3.272 1.00 96.56 74 GLU A N 1
ATOM 589 C CA . GLU A 1 74 ? 0.439 -4.352 -3.103 1.00 96.56 74 GLU A CA 1
ATOM 590 C C . GLU A 1 74 ? 0.765 -5.740 -2.553 1.00 96.56 74 GLU A C 1
ATOM 592 O O . GLU A 1 74 ? -0.025 -6.277 -1.785 1.00 96.56 74 GLU A O 1
ATOM 597 N N . GLY A 1 75 ? 1.906 -6.319 -2.935 1.00 95.88 75 GLY A N 1
ATOM 598 C CA . GLY A 1 75 ? 2.255 -7.664 -2.501 1.00 95.88 75 GLY A CA 1
ATOM 599 C C . GLY A 1 75 ? 3.063 -7.747 -1.208 1.00 95.88 75 GLY A C 1
ATOM 600 O O . GLY A 1 75 ? 2.957 -8.725 -0.475 1.00 95.88 75 GLY A O 1
ATOM 601 N N . GLU A 1 76 ? 3.893 -6.744 -0.926 1.00 96.25 76 GLU A N 1
ATOM 602 C CA . GLU A 1 76 ? 4.923 -6.857 0.114 1.00 96.25 76 GLU A CA 1
ATOM 603 C C . GLU A 1 76 ? 4.732 -5.871 1.276 1.00 96.25 76 GLU A C 1
ATOM 605 O O . GLU A 1 76 ? 5.317 -6.088 2.328 1.00 96.25 76 GLU A O 1
ATOM 610 N N . PHE A 1 77 ? 3.930 -4.810 1.111 1.00 97.12 77 PHE A N 1
ATOM 611 C CA . PHE A 1 77 ? 3.681 -3.804 2.156 1.00 97.12 77 PHE A CA 1
ATOM 612 C C . PHE A 1 77 ? 2.223 -3.803 2.629 1.00 97.12 77 PHE A C 1
ATOM 614 O O . PHE A 1 77 ? 1.942 -4.007 3.811 1.00 97.12 77 PHE A O 1
ATOM 621 N N . PHE A 1 78 ? 1.278 -3.600 1.707 1.00 97.38 78 PHE A N 1
ATOM 622 C CA . PHE A 1 78 ? -0.130 -3.409 2.063 1.00 97.38 78 PHE A CA 1
ATOM 623 C C . PHE A 1 78 ? -0.788 -4.584 2.796 1.00 97.38 78 PHE A C 1
ATOM 625 O O . PHE A 1 78 ? -1.594 -4.292 3.672 1.00 97.38 78 PHE A O 1
ATOM 632 N N . PRO A 1 79 ? -0.486 -5.870 2.520 1.00 95.88 79 PRO A N 1
ATOM 633 C CA . PRO A 1 79 ? -1.118 -6.981 3.231 1.00 95.88 79 PRO A CA 1
ATOM 634 C C . PRO A 1 79 ? -0.873 -6.911 4.745 1.00 95.88 79 PRO A C 1
ATOM 636 O O . PRO A 1 79 ? -1.818 -6.893 5.527 1.00 95.88 79 PRO A O 1
ATOM 639 N N . GLN A 1 80 ? 0.390 -6.748 5.152 1.00 94.69 80 GLN A N 1
ATOM 640 C CA . GLN A 1 80 ? 0.773 -6.592 6.559 1.00 94.69 80 GLN A CA 1
ATOM 641 C C . GLN A 1 80 ? 0.213 -5.297 7.157 1.00 94.69 80 GLN A C 1
ATOM 643 O O . GLN A 1 80 ? -0.307 -5.293 8.270 1.00 94.69 80 GLN A O 1
ATOM 648 N N . TRP A 1 81 ? 0.309 -4.193 6.416 1.00 97.25 81 TRP A N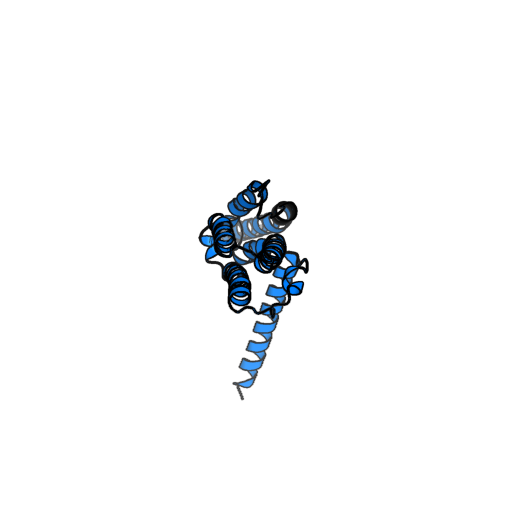 1
ATOM 649 C CA . TRP A 1 81 ? -0.149 -2.888 6.885 1.00 97.25 81 TRP A CA 1
ATOM 650 C C . TRP A 1 81 ? -1.673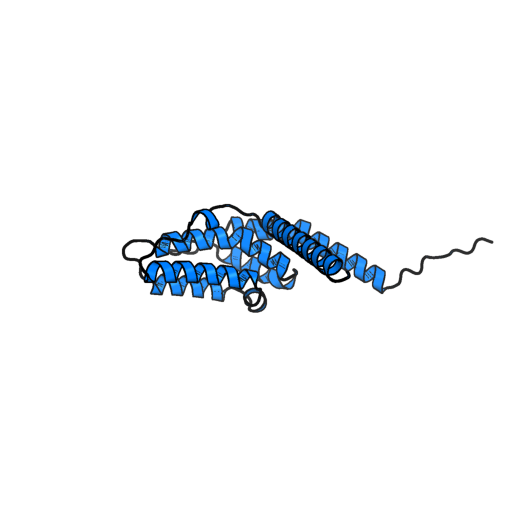 -2.839 7.099 1.00 97.25 81 TRP A C 1
ATOM 652 O O . TRP A 1 81 ? -2.128 -2.323 8.119 1.00 97.25 81 TRP A O 1
ATOM 662 N N . LEU A 1 82 ? -2.460 -3.421 6.185 1.00 97.19 82 LEU A N 1
ATOM 663 C CA . LEU A 1 82 ? -3.920 -3.526 6.295 1.00 97.19 82 LEU A CA 1
ATOM 664 C C . LEU A 1 82 ? -4.351 -4.501 7.394 1.00 97.19 82 LEU A C 1
ATOM 666 O O . LEU A 1 82 ? -5.346 -4.238 8.061 1.00 97.19 82 LEU A O 1
ATOM 670 N N . ASP A 1 83 ? -3.617 -5.596 7.601 1.00 96.06 83 ASP A N 1
ATOM 671 C CA . ASP A 1 83 ? -3.890 -6.542 8.690 1.00 96.06 83 ASP A CA 1
ATOM 672 C C . ASP A 1 83 ? -3.747 -5.867 10.061 1.00 96.06 83 ASP A C 1
ATOM 674 O O . ASP A 1 83 ? -4.663 -5.894 10.881 1.00 96.06 83 ASP A O 1
ATOM 678 N N . ILE A 1 84 ? -2.643 -5.144 10.270 1.00 96.25 84 ILE A N 1
ATOM 679 C CA . ILE A 1 84 ? -2.419 -4.384 11.507 1.00 96.25 84 ILE A CA 1
ATOM 680 C C . ILE A 1 84 ? -3.446 -3.267 11.671 1.00 96.25 84 ILE A C 1
ATOM 682 O O . ILE A 1 84 ? -3.927 -3.036 12.781 1.00 96.25 84 ILE A O 1
ATOM 686 N N . LEU A 1 85 ? -3.793 -2.576 10.581 1.00 97.06 85 LEU A N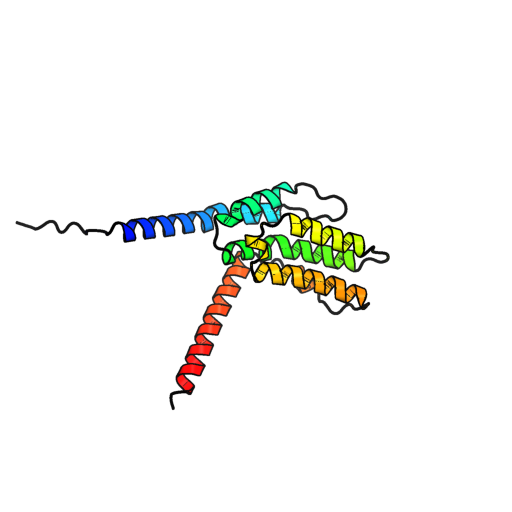 1
ATOM 687 C CA . LEU A 1 85 ? -4.833 -1.556 10.608 1.00 97.06 85 LEU A CA 1
ATOM 688 C C . LEU A 1 85 ? -6.170 -2.139 11.067 1.00 97.06 85 LEU A C 1
ATOM 690 O O . LEU A 1 85 ? -6.812 -1.556 11.936 1.00 97.06 85 LEU A O 1
ATOM 694 N N . TYR A 1 86 ? -6.568 -3.275 10.492 1.00 96.56 86 TYR A N 1
ATOM 695 C CA . TYR A 1 86 ? -7.803 -3.966 10.838 1.00 96.56 86 TYR A CA 1
ATOM 696 C C . TYR A 1 86 ? -7.807 -4.387 12.309 1.00 96.56 86 TYR A C 1
ATOM 698 O O . TYR A 1 86 ? -8.751 -4.078 13.036 1.00 96.56 86 TYR A O 1
ATOM 706 N N . ASP A 1 87 ? -6.744 -5.044 12.773 1.00 95.31 87 ASP A N 1
ATOM 707 C CA . ASP A 1 87 ? -6.662 -5.504 14.157 1.00 95.31 87 ASP A CA 1
ATOM 708 C C . ASP A 1 87 ? -6.659 -4.329 15.142 1.00 95.31 87 ASP A C 1
ATOM 710 O O . ASP A 1 87 ? -7.310 -4.399 16.184 1.00 95.31 87 ASP A O 1
ATOM 714 N N . TRP A 1 88 ? -5.961 -3.233 14.832 1.00 96.00 88 TRP A N 1
ATOM 715 C CA . TRP A 1 88 ? -5.927 -2.052 15.694 1.00 96.00 88 TRP A CA 1
ATOM 716 C C . TRP A 1 88 ? -7.267 -1.316 15.722 1.00 96.00 88 TRP A C 1
ATOM 718 O O . TRP A 1 88 ? -7.734 -0.948 16.802 1.00 96.00 88 TRP A O 1
ATOM 728 N N . SER A 1 89 ? -7.923 -1.143 14.571 1.00 95.19 89 SER A N 1
ATOM 729 C CA . SER A 1 89 ? -9.206 -0.440 14.484 1.00 95.19 89 SER A CA 1
ATOM 730 C C . SER A 1 89 ? -10.346 -1.181 15.190 1.00 95.19 89 SER A C 1
ATOM 732 O O . SER A 1 89 ? -11.282 -0.537 15.650 1.00 95.19 89 SER A O 1
ATOM 734 N N . HIS A 1 90 ? -10.265 -2.504 15.339 1.00 94.38 90 HIS A N 1
ATOM 735 C CA . HIS A 1 90 ? -11.287 -3.311 16.015 1.00 94.38 90 HIS A CA 1
ATOM 736 C C . HIS A 1 90 ? -11.028 -3.527 17.517 1.00 94.38 90 HIS A C 1
ATOM 738 O O . HIS A 1 90 ? -11.817 -4.187 18.202 1.00 94.38 90 HIS A O 1
ATOM 744 N N . GLN A 1 91 ? -9.944 -2.974 18.074 1.00 94.12 91 GLN A N 1
ATOM 745 C CA . GLN A 1 91 ? -9.666 -3.082 19.506 1.00 94.12 91 GLN A CA 1
ATOM 746 C C . GLN A 1 91 ? -10.677 -2.299 20.353 1.00 94.12 91 GLN A C 1
ATOM 748 O O . GLN A 1 91 ? -11.079 -1.175 20.050 1.00 94.12 91 GLN A O 1
ATOM 753 N N . SER A 1 92 ? -11.054 -2.884 21.491 1.00 91.38 92 SER A N 1
ATOM 754 C CA . SER A 1 92 ? -11.917 -2.211 22.464 1.00 91.38 92 SER A CA 1
ATOM 755 C C . SER A 1 92 ? -11.236 -0.962 23.026 1.00 91.38 92 SER A C 1
ATOM 757 O O . SER A 1 92 ? -10.138 -1.044 23.570 1.00 91.38 92 SER A O 1
ATOM 759 N N . GLY A 1 93 ? -11.911 0.186 22.939 1.00 90.19 93 GLY A N 1
ATOM 760 C CA . GLY A 1 93 ? -11.387 1.462 23.436 1.00 90.19 93 GLY A CA 1
ATOM 761 C C . GLY A 1 93 ? -10.411 2.167 22.490 1.00 90.19 93 GLY A C 1
ATOM 762 O O . GLY A 1 93 ? -9.757 3.117 22.917 1.00 90.19 93 GLY A O 1
ATOM 763 N N . VAL A 1 94 ? -10.315 1.733 21.228 1.00 93.62 94 VAL A N 1
ATOM 764 C CA . VAL A 1 94 ? -9.493 2.397 20.210 1.00 93.62 94 VAL A CA 1
ATOM 765 C C . VAL A 1 94 ? -9.874 3.872 20.036 1.00 93.62 94 VAL A C 1
ATOM 767 O O . VAL A 1 94 ? -11.049 4.250 20.035 1.00 93.62 94 VAL A O 1
ATOM 770 N N . VAL A 1 95 ? -8.867 4.723 19.837 1.00 95.56 95 VAL A N 1
ATOM 771 C CA . VAL A 1 95 ? -9.054 6.130 19.476 1.00 95.56 95 VAL A CA 1
ATOM 772 C C . VAL A 1 95 ? -8.906 6.263 17.962 1.00 95.56 95 VAL A C 1
ATOM 774 O O . VAL A 1 95 ? -7.804 6.434 17.451 1.00 95.56 95 VAL A O 1
ATOM 777 N N . LEU A 1 96 ? -10.017 6.225 17.218 1.00 94.56 96 LEU A N 1
ATOM 778 C CA . LEU A 1 96 ? -9.993 6.253 15.743 1.00 94.56 96 LEU A CA 1
ATOM 779 C C . LEU A 1 96 ? -9.245 7.454 15.148 1.00 94.56 96 LEU A C 1
ATOM 781 O O . LEU A 1 96 ? -8.681 7.357 14.065 1.00 94.56 96 LEU A O 1
ATOM 785 N N . LYS A 1 97 ? -9.182 8.582 15.863 1.00 96.25 97 LYS A N 1
ATOM 786 C CA . LYS A 1 97 ? -8.377 9.735 15.441 1.00 96.25 97 LYS A CA 1
ATOM 787 C C . LYS A 1 97 ? -6.884 9.397 15.331 1.00 96.25 97 LYS A C 1
ATOM 789 O O . LYS A 1 97 ? -6.228 9.896 14.421 1.00 96.25 97 LYS A O 1
ATOM 794 N N . GLU A 1 98 ? -6.354 8.583 16.242 1.00 97.12 98 GLU A N 1
ATOM 795 C CA . GLU A 1 98 ? -4.959 8.125 16.202 1.00 97.12 98 GLU A CA 1
ATOM 796 C C . GLU A 1 98 ? -4.746 7.160 15.037 1.00 97.12 98 GLU A C 1
ATOM 798 O O . GLU A 1 98 ? -3.772 7.304 14.302 1.00 97.12 98 GLU A O 1
ATOM 803 N N . VAL A 1 99 ? -5.710 6.266 14.799 1.00 97.50 99 VAL A N 1
ATOM 804 C CA . VAL A 1 99 ? -5.697 5.342 13.656 1.00 97.50 99 VAL A CA 1
ATOM 805 C C . VAL A 1 99 ? -5.673 6.107 12.328 1.00 97.50 99 VAL A C 1
ATOM 807 O O . VAL A 1 99 ? -4.808 5.865 11.490 1.00 97.50 99 VAL A O 1
ATOM 810 N N . CYS A 1 100 ? -6.551 7.099 12.148 1.00 97.50 100 CYS A N 1
ATOM 811 C CA . CYS A 1 100 ? -6.540 7.955 10.959 1.00 97.50 100 CYS A CA 1
ATOM 812 C C . CYS A 1 100 ? -5.227 8.742 10.827 1.00 97.50 100 CYS A C 1
ATOM 814 O O . CYS A 1 100 ? -4.698 8.880 9.727 1.00 97.50 100 CYS A O 1
ATOM 816 N N . GLY A 1 101 ? -4.678 9.242 11.940 1.00 97.94 101 GLY A N 1
ATOM 817 C CA . GLY A 1 101 ? -3.384 9.926 11.950 1.00 97.94 101 GLY A CA 1
ATOM 818 C C . GLY A 1 101 ? -2.236 9.023 11.499 1.00 97.94 101 GLY A C 1
ATOM 819 O O . GLY A 1 101 ? -1.355 9.471 10.771 1.00 97.94 101 GLY A O 1
ATOM 820 N N . TRP A 1 102 ? -2.271 7.746 11.872 1.00 97.88 102 TRP A N 1
ATOM 821 C CA . TRP A 1 102 ? -1.307 6.747 11.421 1.00 97.88 102 TRP A CA 1
ATOM 822 C C . TRP A 1 102 ? -1.451 6.435 9.927 1.00 97.88 102 TRP A C 1
ATOM 824 O O . TRP A 1 102 ? -0.438 6.389 9.228 1.00 97.88 102 TRP A O 1
ATOM 834 N N . ILE A 1 103 ? -2.684 6.315 9.412 1.00 98.31 103 ILE A N 1
ATOM 835 C CA . ILE A 1 103 ? -2.935 6.165 7.968 1.00 98.31 103 ILE A CA 1
ATOM 836 C C . ILE A 1 103 ? -2.325 7.334 7.188 1.00 98.31 103 ILE A C 1
ATOM 838 O O . ILE A 1 103 ? -1.573 7.118 6.236 1.00 98.31 103 ILE A O 1
ATOM 842 N N . GLU A 1 104 ? -2.607 8.568 7.610 1.00 98.19 104 GLU A N 1
ATOM 843 C CA . GLU A 1 104 ? -2.066 9.769 6.965 1.00 98.19 104 GLU A CA 1
ATOM 844 C C . GLU A 1 104 ? -0.544 9.879 7.116 1.00 98.19 104 GLU A C 1
ATOM 846 O O . GLU A 1 104 ? 0.140 10.294 6.179 1.00 98.19 104 GLU A O 1
ATOM 851 N N . GLY A 1 105 ? 0.007 9.453 8.256 1.00 97.88 105 GLY A N 1
ATOM 852 C CA . GLY A 1 105 ? 1.448 9.386 8.484 1.00 97.88 105 GLY A CA 1
ATOM 853 C C . GLY A 1 105 ? 2.145 8.510 7.445 1.00 97.88 105 GLY A C 1
ATOM 854 O O . GLY A 1 105 ? 3.058 8.978 6.767 1.00 97.88 105 GLY A O 1
ATOM 855 N N . TRP A 1 106 ? 1.658 7.286 7.236 1.00 98.25 106 TRP A N 1
ATOM 856 C CA . TRP A 1 106 ? 2.166 6.412 6.175 1.00 98.25 106 TRP A CA 1
ATOM 857 C C . TRP A 1 106 ? 1.946 6.997 4.789 1.00 98.25 106 TRP A C 1
ATOM 859 O O . TRP A 1 106 ? 2.881 7.036 3.995 1.00 98.25 106 TRP A O 1
ATOM 869 N N . ARG A 1 107 ? 0.740 7.500 4.500 1.00 98.31 107 ARG A N 1
ATOM 870 C CA . ARG A 1 107 ? 0.403 8.111 3.208 1.00 98.31 107 ARG A CA 1
ATOM 871 C C . ARG A 1 107 ? 1.351 9.259 2.847 1.00 98.31 107 ARG A C 1
ATOM 873 O O . ARG A 1 107 ? 1.701 9.400 1.679 1.00 98.31 107 ARG A O 1
ATOM 880 N N . SER A 1 108 ? 1.804 10.033 3.834 1.00 97.94 108 SER A N 1
ATOM 881 C CA . SER A 1 108 ? 2.734 11.153 3.638 1.00 97.94 108 SER A CA 1
ATOM 882 C C . SER A 1 108 ? 4.135 10.744 3.164 1.00 97.94 108 SER A C 1
ATOM 884 O O . SER A 1 108 ? 4.852 11.579 2.616 1.00 97.94 108 SER A O 1
ATOM 886 N N . LEU A 1 109 ? 4.517 9.472 3.329 1.00 97.88 109 LEU A N 1
ATOM 887 C CA . LEU A 1 109 ? 5.812 8.941 2.892 1.00 97.88 109 LEU A CA 1
ATOM 888 C C . LEU A 1 109 ? 5.829 8.550 1.408 1.00 97.88 109 LEU A C 1
ATOM 890 O O . LEU A 1 109 ? 6.896 8.296 0.851 1.00 97.88 109 LEU A O 1
ATOM 894 N N . PHE A 1 110 ? 4.665 8.474 0.759 1.00 98.31 110 PHE A N 1
ATOM 895 C CA . PHE A 1 110 ? 4.571 8.092 -0.645 1.00 98.31 110 PHE A CA 1
ATOM 896 C C . PHE A 1 110 ? 4.811 9.305 -1.556 1.00 98.31 110 PHE A C 1
ATOM 898 O O . PHE A 1 110 ? 4.185 10.352 -1.368 1.00 98.31 110 PHE A O 1
ATOM 905 N N . PRO A 1 111 ? 5.628 9.166 -2.614 1.00 97.81 111 PRO A N 1
ATOM 906 C CA . PRO A 1 111 ? 5.695 10.159 -3.678 1.00 97.81 111 PRO A CA 1
ATOM 907 C C . PRO A 1 111 ? 4.327 10.350 -4.352 1.00 97.81 111 PRO A C 1
ATOM 909 O O . PRO A 1 111 ? 3.580 9.387 -4.544 1.00 97.81 111 PRO A O 1
ATOM 912 N N . ASN A 1 112 ? 4.017 11.575 -4.796 1.00 96.88 112 ASN A N 1
ATOM 913 C CA . ASN A 1 112 ? 2.741 11.881 -5.467 1.00 96.88 112 ASN A CA 1
ATOM 914 C C . ASN A 1 112 ? 2.485 10.983 -6.690 1.00 96.88 112 ASN A C 1
ATOM 916 O O . ASN A 1 112 ? 1.373 10.497 -6.873 1.00 96.88 112 ASN A O 1
ATOM 920 N N . SER A 1 113 ? 3.527 10.685 -7.472 1.00 96.00 113 SER A N 1
ATOM 921 C CA . SER A 1 113 ? 3.453 9.788 -8.635 1.00 96.00 113 SER A CA 1
ATOM 922 C C . SER A 1 113 ? 2.993 8.368 -8.283 1.00 96.00 113 SER A C 1
ATOM 924 O O . SER A 1 113 ? 2.371 7.692 -9.102 1.00 96.00 113 SER A O 1
ATOM 926 N N . VAL A 1 114 ? 3.279 7.908 -7.062 1.00 98.06 114 VAL A N 1
ATOM 927 C CA . VAL A 1 114 ? 2.826 6.612 -6.544 1.00 98.06 114 VAL A CA 1
ATOM 928 C C . VAL A 1 114 ? 1.394 6.723 -6.021 1.00 98.06 114 VAL A C 1
ATOM 930 O O . VAL A 1 114 ? 0.583 5.841 -6.291 1.00 98.06 114 VAL A O 1
ATOM 933 N N . LEU A 1 115 ? 1.053 7.816 -5.331 1.00 98.06 115 LEU A N 1
ATOM 934 C CA . LEU A 1 115 ? -0.303 8.063 -4.821 1.00 98.06 115 LEU A CA 1
ATOM 935 C C . LEU A 1 115 ? -1.355 8.223 -5.928 1.00 98.06 115 LEU A C 1
ATOM 937 O O . LEU A 1 115 ? -2.525 7.929 -5.699 1.00 98.06 115 LEU A O 1
ATOM 941 N N . GLU A 1 116 ? -0.957 8.661 -7.120 1.00 97.06 116 GLU A N 1
ATOM 942 C CA . GLU A 1 116 ? -1.829 8.759 -8.298 1.00 97.06 116 GLU A CA 1
ATOM 943 C C . GLU A 1 116 ? -2.101 7.397 -8.963 1.00 97.06 116 GLU A C 1
ATOM 945 O O . GLU A 1 116 ? -3.010 7.270 -9.789 1.00 97.06 116 GLU A O 1
ATOM 950 N N . ASN A 1 117 ? -1.347 6.349 -8.612 1.00 98.12 117 ASN A N 1
ATOM 951 C CA . ASN A 1 117 ? -1.548 5.025 -9.184 1.00 98.12 117 ASN A CA 1
ATOM 952 C C . ASN A 1 117 ? -2.855 4.392 -8.674 1.00 98.12 117 ASN A C 1
ATOM 954 O O . ASN A 1 117 ? -3.077 4.243 -7.471 1.00 98.12 117 ASN A O 1
ATOM 958 N N . ARG A 1 118 ? -3.695 3.917 -9.603 1.00 97.38 118 ARG A N 1
ATOM 959 C CA . ARG A 1 118 ? -5.001 3.310 -9.293 1.00 97.38 118 ARG A CA 1
ATOM 960 C C . ARG A 1 118 ? -4.938 2.155 -8.291 1.00 97.38 118 ARG A C 1
ATOM 962 O O . ARG A 1 118 ? -5.842 2.024 -7.475 1.00 97.38 118 ARG A O 1
ATOM 969 N N . TYR A 1 119 ? -3.901 1.319 -8.338 1.00 96.88 119 TYR A N 1
ATOM 970 C CA . TYR A 1 119 ? -3.772 0.182 -7.430 1.00 96.88 119 TYR A CA 1
ATOM 971 C C . TYR A 1 119 ? -3.450 0.648 -6.016 1.00 96.88 119 TYR A C 1
ATOM 973 O O . TYR A 1 119 ? -3.978 0.080 -5.070 1.00 96.88 119 TYR A O 1
ATOM 981 N N . ILE A 1 120 ? -2.658 1.712 -5.873 1.00 98.19 120 ILE A N 1
ATOM 982 C CA . ILE A 1 120 ? -2.338 2.325 -4.580 1.00 98.19 120 ILE A CA 1
ATOM 983 C C . ILE A 1 120 ? -3.576 3.001 -3.987 1.00 98.19 120 ILE A C 1
ATOM 985 O O . ILE A 1 120 ? -3.901 2.768 -2.824 1.00 98.19 120 ILE A O 1
ATOM 989 N N . ILE A 1 121 ? -4.324 3.753 -4.802 1.00 98.44 121 ILE A N 1
ATOM 990 C CA . ILE A 1 121 ? -5.609 4.349 -4.403 1.00 98.44 121 ILE A CA 1
ATOM 991 C C . ILE A 1 121 ? -6.565 3.271 -3.876 1.00 98.44 121 ILE A C 1
ATOM 993 O O . ILE A 1 121 ? -7.175 3.451 -2.826 1.00 98.44 121 ILE A O 1
ATOM 997 N N . LEU A 1 122 ? -6.660 2.125 -4.560 1.00 97.19 122 LEU A N 1
ATOM 998 C CA . LEU A 1 122 ? -7.496 1.008 -4.115 1.00 97.19 122 LEU A CA 1
ATOM 999 C C . LEU A 1 122 ? -7.086 0.464 -2.737 1.00 97.19 122 LEU A C 1
ATOM 1001 O O . LEU A 1 122 ? -7.966 0.093 -1.966 1.00 97.19 122 LEU A O 1
ATOM 1005 N N . GLN A 1 123 ? -5.793 0.436 -2.398 1.00 97.62 123 GLN A N 1
ATOM 1006 C CA . GLN A 1 123 ? -5.356 -0.008 -1.067 1.00 97.62 123 GLN A CA 1
ATOM 1007 C C . GLN A 1 123 ? -5.735 0.987 0.031 1.00 97.62 123 GLN A C 1
ATOM 1009 O O . GLN A 1 123 ? -6.215 0.579 1.085 1.00 97.62 123 GLN A O 1
ATOM 1014 N N . PHE A 1 124 ? -5.593 2.290 -0.220 1.00 98.38 124 PHE A N 1
ATOM 1015 C CA . PHE A 1 124 ? -6.060 3.300 0.732 1.00 98.38 124 PHE A CA 1
ATOM 1016 C C . PHE A 1 124 ? -7.586 3.307 0.865 1.00 98.38 124 PHE A C 1
ATOM 1018 O O . PHE A 1 124 ? -8.091 3.497 1.964 1.00 98.38 124 PHE A O 1
ATOM 1025 N N . ASN A 1 125 ? -8.331 3.031 -0.207 1.00 97.88 125 ASN A N 1
ATOM 1026 C CA . ASN A 1 125 ? -9.782 2.863 -0.110 1.00 97.88 125 ASN A CA 1
ATOM 1027 C C . ASN A 1 125 ? -10.150 1.688 0.805 1.00 97.88 125 ASN A C 1
ATOM 1029 O O . ASN A 1 125 ? -10.982 1.867 1.683 1.00 97.88 125 ASN A O 1
ATOM 1033 N N . ARG A 1 126 ? -9.462 0.540 0.694 1.00 96.88 126 ARG A N 1
ATOM 1034 C CA . ARG A 1 126 ? -9.643 -0.592 1.627 1.00 96.88 126 ARG A CA 1
ATOM 1035 C C . ARG A 1 126 ? -9.380 -0.189 3.079 1.00 96.88 126 ARG A C 1
ATOM 1037 O O . ARG A 1 126 ? -10.105 -0.612 3.971 1.00 96.88 126 ARG A O 1
ATOM 1044 N N . ALA A 1 127 ? -8.368 0.648 3.315 1.00 97.44 127 ALA A N 1
ATOM 1045 C CA . ALA A 1 127 ? -8.084 1.199 4.638 1.00 97.44 127 ALA A CA 1
ATOM 1046 C C . ALA A 1 127 ? -9.265 2.019 5.177 1.00 97.44 127 ALA A C 1
ATOM 1048 O O . ALA A 1 127 ? -9.668 1.856 6.326 1.00 97.44 127 ALA A O 1
ATOM 1049 N N . TRP A 1 128 ? -9.853 2.874 4.338 1.00 97.31 128 TRP A N 1
ATOM 1050 C CA . TRP A 1 128 ? -11.024 3.665 4.711 1.00 97.31 128 TRP A CA 1
ATOM 1051 C C . TRP A 1 128 ? -12.283 2.819 4.892 1.00 97.31 128 TRP A C 1
ATOM 1053 O O . TRP A 1 128 ? -13.062 3.108 5.796 1.00 97.31 128 TRP A O 1
ATOM 1063 N N . ASP A 1 129 ? -12.457 1.756 4.109 1.00 96.00 129 ASP A N 1
ATOM 1064 C CA . ASP A 1 129 ? -13.560 0.805 4.276 1.00 96.00 129 ASP A CA 1
ATOM 1065 C C . ASP A 1 129 ? -13.508 0.142 5.664 1.00 96.00 129 ASP A C 1
ATOM 1067 O O . ASP A 1 129 ? -14.530 0.077 6.344 1.00 96.00 129 ASP A O 1
ATOM 1071 N N . ILE A 1 130 ? -12.314 -0.248 6.136 1.00 96.38 130 ILE A N 1
ATOM 1072 C CA . ILE A 1 130 ? -12.101 -0.771 7.500 1.00 96.38 130 ILE A CA 1
ATOM 1073 C C . ILE A 1 130 ? -12.532 0.252 8.560 1.00 96.38 130 ILE A C 1
ATOM 1075 O O . ILE A 1 130 ? -13.189 -0.096 9.538 1.00 96.38 130 ILE A O 1
ATOM 1079 N N . ILE A 1 131 ? -12.167 1.523 8.390 1.00 96.50 131 ILE A N 1
ATOM 1080 C CA . ILE A 1 131 ? -12.513 2.575 9.357 1.00 96.50 131 ILE A CA 1
ATOM 1081 C C . ILE A 1 131 ? -14.018 2.852 9.363 1.00 96.50 131 ILE A C 1
ATOM 1083 O O . ILE A 1 131 ? -14.609 2.998 10.434 1.00 96.50 131 ILE A O 1
ATOM 1087 N N . ASN A 1 132 ? -14.643 2.907 8.186 1.00 94.88 132 ASN A N 1
ATOM 1088 C CA . ASN A 1 132 ? -16.083 3.112 8.055 1.00 94.88 132 ASN A CA 1
ATOM 1089 C C . ASN A 1 132 ? -16.869 1.965 8.698 1.00 94.88 132 ASN A C 1
ATOM 1091 O O . ASN A 1 132 ? -17.822 2.221 9.428 1.00 94.88 132 ASN A O 1
ATOM 1095 N N . GLU A 1 133 ? -16.426 0.722 8.514 1.00 93.94 133 GLU A N 1
ATOM 1096 C CA . GLU A 1 133 ? -17.029 -0.442 9.163 1.00 93.94 133 GLU A CA 1
ATOM 1097 C C . GLU A 1 133 ? -17.026 -0.322 10.693 1.00 93.94 133 GLU A C 1
ATOM 1099 O O . GLU A 1 133 ? -18.062 -0.519 11.332 1.00 93.94 133 GLU A O 1
ATOM 1104 N N . VAL A 1 134 ? -15.889 0.058 11.283 1.00 93.81 134 VAL A N 1
ATOM 1105 C CA . VAL A 1 134 ? -15.788 0.245 12.738 1.00 93.81 134 VAL A CA 1
ATOM 1106 C C . VAL A 1 134 ? -16.702 1.377 13.216 1.00 93.81 134 VAL A C 1
ATOM 1108 O O . VAL A 1 134 ? -17.350 1.247 14.256 1.00 93.81 134 VAL A O 1
ATOM 1111 N N . LEU A 1 135 ? -16.798 2.477 12.461 1.00 92.44 135 LEU A N 1
ATOM 1112 C CA . LEU A 1 135 ? -17.693 3.599 12.776 1.00 92.44 135 LEU A CA 1
ATOM 1113 C C . LEU A 1 135 ? -19.173 3.199 12.744 1.00 92.44 135 LEU A C 1
ATOM 1115 O O . LEU A 1 135 ? -19.962 3.690 13.552 1.00 92.44 135 LEU A O 1
ATOM 1119 N N . GLU A 1 136 ? -19.543 2.304 11.835 1.00 93.06 136 GLU A N 1
ATOM 1120 C CA . GLU A 1 136 ? -20.892 1.749 11.719 1.00 93.06 136 GLU A CA 1
ATOM 1121 C C . GLU A 1 136 ? -21.179 0.656 12.766 1.00 93.06 136 GLU A C 1
ATOM 1123 O O . GLU A 1 136 ? -22.320 0.209 12.900 1.00 93.06 136 GLU A O 1
ATOM 1128 N N . GLY A 1 137 ? -20.169 0.237 13.540 1.00 87.44 137 GLY A N 1
ATOM 1129 C CA . GLY A 1 137 ? -20.266 -0.880 14.482 1.00 87.44 137 GLY A CA 1
ATOM 1130 C C . GLY A 1 137 ? -20.414 -2.238 13.787 1.00 87.44 137 GLY A C 1
ATOM 1131 O O . GLY A 1 137 ? -20.981 -3.168 14.367 1.00 87.44 137 GLY A O 1
ATOM 1132 N N . GLY A 1 138 ? -19.964 -2.332 12.534 1.00 84.19 138 GLY A N 1
ATOM 1133 C CA . GLY A 1 138 ? -19.979 -3.539 11.719 1.00 84.19 138 GLY A CA 1
ATOM 1134 C C . GLY A 1 138 ? -18.780 -4.460 11.965 1.00 84.19 138 GLY A C 1
ATOM 1135 O O . GLY A 1 138 ? -17.889 -4.162 12.754 1.00 84.19 138 GLY A O 1
ATOM 1136 N N . ASN A 1 139 ? -18.805 -5.615 11.294 1.00 83.44 139 ASN A N 1
ATOM 1137 C CA . ASN A 1 139 ? -17.697 -6.573 11.193 1.00 83.44 139 ASN A CA 1
ATOM 1138 C C . ASN A 1 139 ? -17.953 -7.520 10.000 1.00 83.44 139 ASN A C 1
ATOM 1140 O O . ASN A 1 139 ? -18.214 -8.714 10.163 1.00 83.44 139 ASN A O 1
ATOM 1144 N N . GLN A 1 140 ? -18.065 -6.936 8.811 1.00 86.06 140 GLN A N 1
ATOM 1145 C CA . GLN A 1 140 ? -18.412 -7.586 7.547 1.00 86.06 140 GLN A CA 1
ATOM 1146 C C . GLN A 1 140 ? -17.182 -7.848 6.665 1.00 86.06 140 GLN A C 1
ATOM 1148 O O . GLN A 1 140 ? -17.221 -8.753 5.829 1.00 86.06 140 GLN A O 1
ATOM 1153 N N . ILE A 1 141 ? -16.106 -7.074 6.819 1.00 89.31 141 ILE A N 1
ATOM 1154 C CA . ILE A 1 141 ? -14.852 -7.265 6.095 1.00 89.31 141 ILE A CA 1
ATOM 1155 C C . ILE A 1 141 ? -14.173 -8.526 6.624 1.00 89.31 141 ILE A C 1
ATOM 1157 O O . ILE A 1 141 ? -13.864 -8.639 7.806 1.00 89.31 141 ILE A O 1
ATOM 1161 N N . ASP A 1 142 ? -13.911 -9.479 5.728 1.00 90.56 142 ASP A N 1
ATOM 1162 C CA . ASP A 1 142 ? -13.108 -10.655 6.050 1.00 90.56 142 ASP A CA 1
ATOM 1163 C C . ASP A 1 142 ? -11.612 -10.281 6.066 1.00 90.56 142 ASP A C 1
ATOM 1165 O O . ASP A 1 142 ? -11.032 -10.032 5.001 1.00 90.56 142 ASP A O 1
ATOM 1169 N N . PRO A 1 143 ? -10.942 -10.282 7.234 1.00 88.69 143 PRO A N 1
ATOM 1170 C CA . PRO A 1 143 ? -9.527 -9.934 7.318 1.00 88.69 143 PRO A CA 1
ATOM 1171 C C . PRO A 1 143 ? -8.610 -10.973 6.656 1.00 88.69 143 PRO A C 1
ATOM 1173 O O . PRO A 1 143 ? -7.439 -10.690 6.394 1.00 88.69 143 PRO A O 1
ATOM 1176 N N . SER A 1 144 ? -9.112 -12.173 6.329 1.00 89.69 144 SER A N 1
ATOM 1177 C CA . SER A 1 144 ? -8.332 -13.189 5.613 1.00 89.69 144 SER A CA 1
ATOM 1178 C C . SER A 1 144 ? -7.837 -12.698 4.246 1.00 89.69 144 SER A C 1
ATOM 1180 O O . SER A 1 144 ? -6.799 -13.158 3.768 1.00 89.69 144 SER A O 1
ATOM 1182 N N . VAL A 1 145 ? -8.524 -11.712 3.658 1.00 85.38 145 VAL A N 1
ATOM 1183 C CA . VAL A 1 145 ? -8.162 -11.077 2.385 1.00 85.38 145 VAL A CA 1
ATOM 1184 C C . VAL A 1 145 ? -6.818 -10.345 2.469 1.00 85.38 145 VAL A C 1
ATOM 1186 O O . VAL A 1 145 ? -6.086 -10.313 1.481 1.00 85.38 145 VAL A O 1
ATOM 1189 N N . TYR A 1 146 ? -6.466 -9.795 3.635 1.00 84.69 146 TYR A N 1
ATOM 1190 C CA . TYR A 1 146 ? -5.203 -9.074 3.852 1.00 84.69 146 TYR A CA 1
ATOM 1191 C C . TYR A 1 146 ? -4.108 -9.967 4.441 1.00 84.69 146 TYR A C 1
ATOM 1193 O O . TYR A 1 146 ? -2.927 -9.731 4.218 1.00 84.69 146 TYR A O 1
ATOM 1201 N N . ARG A 1 147 ? -4.491 -11.039 5.142 1.00 84.81 147 ARG A N 1
ATOM 1202 C CA . ARG A 1 147 ? -3.554 -11.970 5.794 1.00 84.81 147 ARG A CA 1
ATOM 1203 C C . ARG A 1 147 ? -2.893 -12.963 4.843 1.00 84.81 147 ARG A C 1
ATOM 1205 O O . ARG A 1 147 ? -1.935 -13.635 5.223 1.00 84.81 147 ARG A O 1
ATOM 1212 N N . GLN A 1 148 ? -3.402 -13.108 3.621 1.00 77.62 148 GLN A N 1
ATOM 1213 C CA . GLN A 1 148 ? -2.789 -13.996 2.640 1.00 77.62 148 GLN A CA 1
ATOM 1214 C C . GLN A 1 148 ? -1.552 -13.334 2.016 1.00 77.62 148 GLN A C 1
ATOM 1216 O O . GLN A 1 148 ? -1.677 -12.274 1.402 1.00 77.62 148 GLN A O 1
ATOM 1221 N N . PRO A 1 149 ? -0.361 -13.957 2.101 1.00 71.44 149 PRO A N 1
ATOM 1222 C CA . PRO A 1 149 ? 0.834 -13.416 1.472 1.00 71.44 149 PRO A CA 1
ATOM 1223 C C . PRO A 1 149 ? 0.729 -13.561 -0.050 1.00 71.44 149 PRO A C 1
ATOM 1225 O O . PRO A 1 149 ? 1.053 -14.601 -0.628 1.00 71.44 149 PRO A O 1
ATOM 1228 N N . ILE A 1 150 ? 0.278 -12.502 -0.717 1.00 85.50 150 ILE A N 1
ATOM 1229 C CA . ILE A 1 150 ? 0.301 -12.401 -2.174 1.00 85.50 150 ILE A CA 1
ATOM 1230 C C . ILE A 1 150 ? 1.606 -11.715 -2.548 1.00 85.50 150 ILE A C 1
ATOM 1232 O O . ILE A 1 150 ? 1.698 -10.502 -2.503 1.00 85.50 150 ILE A O 1
ATOM 1236 N N . THR A 1 151 ? 2.630 -12.466 -2.946 1.00 93.12 151 THR A N 1
ATOM 1237 C CA . THR A 1 151 ? 3.882 -11.820 -3.382 1.00 93.12 151 THR A CA 1
ATOM 1238 C C . THR A 1 151 ? 3.650 -10.945 -4.617 1.00 93.12 151 THR A C 1
ATOM 1240 O O . THR A 1 151 ? 2.772 -11.233 -5.438 1.00 93.12 151 THR A O 1
ATOM 1243 N N . TYR A 1 152 ? 4.490 -9.932 -4.833 1.00 95.19 152 TYR A N 1
ATOM 1244 C CA . TYR A 1 152 ? 4.370 -9.035 -5.993 1.00 95.19 152 TYR A CA 1
ATOM 1245 C C . TYR A 1 152 ? 4.347 -9.792 -7.332 1.00 95.19 152 TYR A C 1
ATOM 1247 O O . TYR A 1 152 ? 3.731 -9.359 -8.305 1.00 95.19 152 TYR A O 1
ATOM 1255 N N . ARG A 1 153 ? 5.004 -10.959 -7.392 1.00 94.06 153 ARG A N 1
ATOM 1256 C CA . ARG A 1 153 ? 4.998 -11.829 -8.575 1.00 94.06 153 ARG A CA 1
ATOM 1257 C C . ARG A 1 153 ? 3.602 -12.365 -8.872 1.00 94.06 153 ARG A C 1
ATOM 1259 O O . ARG A 1 153 ? 3.209 -12.390 -10.035 1.00 94.06 153 ARG A O 1
ATOM 1266 N N . HIS A 1 154 ? 2.856 -12.753 -7.839 1.00 93.94 154 HIS A N 1
ATOM 1267 C CA . HIS A 1 154 ? 1.465 -13.170 -7.989 1.00 93.94 154 HIS A CA 1
ATOM 1268 C C . HIS A 1 154 ? 0.576 -11.992 -8.386 1.00 93.94 154 HIS A C 1
ATOM 1270 O O . HIS A 1 154 ? -0.265 -12.158 -9.264 1.00 93.94 154 HIS A O 1
ATOM 1276 N N . VAL A 1 155 ? 0.801 -10.795 -7.830 1.00 95.12 155 VAL A N 1
ATOM 1277 C CA . VAL A 1 155 ? 0.079 -9.578 -8.245 1.00 95.12 155 VAL A CA 1
ATOM 1278 C C . VAL A 1 155 ? 0.271 -9.315 -9.742 1.00 95.12 155 VAL A C 1
ATOM 1280 O O . VAL A 1 155 ? -0.705 -9.194 -10.484 1.00 95.12 155 VAL A O 1
ATOM 1283 N N . LEU A 1 156 ? 1.521 -9.302 -10.215 1.00 94.50 156 LEU A N 1
ATOM 1284 C CA . LEU A 1 156 ? 1.843 -9.120 -11.634 1.00 94.50 156 LEU A CA 1
ATOM 1285 C C . LEU A 1 156 ? 1.216 -10.206 -12.511 1.00 94.50 156 LEU A C 1
ATOM 1287 O O . LEU A 1 156 ? 0.623 -9.909 -13.547 1.00 94.50 156 LEU A O 1
ATOM 1291 N N . GLN A 1 157 ? 1.309 -11.467 -12.088 1.00 93.69 157 GLN A N 1
ATOM 1292 C CA . GLN A 1 157 ? 0.699 -12.582 -12.802 1.00 93.69 157 GLN A CA 1
ATOM 1293 C C . GLN A 1 157 ? -0.824 -12.422 -12.905 1.00 93.69 157 GLN A C 1
ATOM 1295 O O . GLN A 1 157 ? -1.380 -12.610 -13.987 1.00 93.69 157 GLN A O 1
ATOM 1300 N N . ASN A 1 158 ? -1.496 -12.039 -11.818 1.00 93.06 158 ASN A N 1
ATOM 1301 C CA . ASN A 1 158 ? -2.942 -11.838 -11.792 1.00 93.06 158 ASN A CA 1
ATOM 1302 C C . ASN A 1 158 ? -3.369 -10.717 -12.743 1.00 93.06 158 ASN A C 1
ATOM 1304 O O . ASN A 1 158 ? -4.316 -10.900 -13.506 1.00 93.06 158 ASN A O 1
ATOM 1308 N N . ARG A 1 159 ? -2.630 -9.604 -12.776 1.00 93.88 159 ARG A N 1
ATOM 1309 C CA . ARG A 1 159 ? -2.887 -8.497 -13.710 1.00 93.88 159 ARG A CA 1
ATOM 1310 C C . ARG A 1 159 ? -2.727 -8.937 -15.168 1.00 93.88 159 ARG A C 1
ATOM 1312 O O . ARG A 1 159 ? -3.607 -8.684 -15.984 1.00 93.88 159 ARG A O 1
ATOM 1319 N N . LEU A 1 160 ? -1.677 -9.699 -15.490 1.00 92.38 160 LEU A N 1
ATOM 1320 C CA . LEU A 1 160 ? -1.487 -10.261 -16.836 1.00 92.38 160 LEU A CA 1
ATOM 1321 C C . LEU A 1 160 ? -2.613 -11.225 -17.239 1.00 92.38 160 LEU A C 1
ATOM 1323 O O . LEU A 1 160 ? -3.012 -11.269 -18.405 1.00 92.38 160 LEU A O 1
ATOM 1327 N N . ILE A 1 161 ? -3.116 -12.024 -16.293 1.00 92.19 161 ILE A N 1
ATOM 1328 C CA . ILE A 1 161 ? -4.254 -12.924 -16.525 1.00 92.19 161 ILE A CA 1
ATOM 1329 C C . ILE A 1 161 ? -5.525 -12.112 -16.786 1.00 92.19 161 ILE A C 1
ATOM 1331 O O . ILE A 1 161 ? -6.249 -12.420 -17.736 1.00 92.19 161 ILE A O 1
ATOM 1335 N N . GLN A 1 162 ? -5.778 -11.070 -15.992 1.00 89.62 162 GLN A N 1
ATOM 1336 C CA . GLN A 1 162 ? -6.918 -10.169 -16.174 1.00 89.62 162 GLN A CA 1
ATOM 1337 C C . GLN A 1 162 ? -6.871 -9.507 -17.551 1.00 89.62 162 GLN A C 1
ATOM 1339 O O . GLN A 1 162 ? -7.807 -9.665 -18.326 1.00 89.62 162 GLN A O 1
ATOM 1344 N N . GLU A 1 163 ? -5.741 -8.913 -17.934 1.00 90.81 163 GLU A N 1
ATOM 1345 C CA . GLU A 1 163 ? -5.581 -8.303 -19.256 1.00 90.81 163 GLU A CA 1
ATOM 1346 C C . GLU A 1 163 ? -5.821 -9.281 -20.413 1.00 90.81 163 GLU A C 1
ATOM 1348 O O . GLU A 1 163 ? -6.405 -8.913 -21.433 1.00 90.81 163 GLU A O 1
ATOM 1353 N N . LYS A 1 164 ? -5.345 -10.529 -20.306 1.00 89.56 164 LYS A N 1
ATOM 1354 C CA . LYS A 1 164 ? -5.600 -11.556 -21.332 1.00 89.56 164 LYS A CA 1
ATOM 1355 C C . LYS A 1 164 ? -7.079 -11.923 -21.396 1.00 89.56 164 LYS A C 1
ATOM 1357 O O . LYS A 1 164 ? -7.622 -12.080 -22.489 1.00 89.56 164 LYS A O 1
ATOM 1362 N N . THR A 1 165 ? -7.715 -12.049 -20.236 1.00 91.25 165 THR A N 1
ATOM 1363 C CA . THR A 1 165 ? -9.139 -12.375 -20.115 1.00 91.25 165 THR A CA 1
ATOM 1364 C C . THR A 1 165 ? -10.007 -11.260 -20.696 1.00 91.25 165 THR A C 1
ATOM 1366 O O . THR A 1 165 ? -10.971 -11.544 -21.403 1.00 91.25 165 THR A O 1
ATOM 1369 N N . ASP A 1 166 ? -9.645 -10.001 -20.463 1.00 89.19 166 ASP A N 1
ATOM 1370 C CA . ASP A 1 166 ? -10.334 -8.820 -20.995 1.00 89.19 166 ASP A CA 1
ATOM 1371 C C . ASP A 1 166 ? -10.243 -8.784 -22.521 1.00 89.19 166 ASP A C 1
ATOM 1373 O O . ASP A 1 166 ? -11.264 -8.747 -23.205 1.00 89.19 166 ASP A O 1
ATOM 1377 N N . ARG A 1 167 ? -9.034 -8.967 -23.067 1.00 88.38 167 ARG A N 1
ATOM 1378 C CA . ARG A 1 167 ? -8.826 -9.051 -24.521 1.00 88.38 167 ARG A CA 1
ATOM 1379 C C . ARG A 1 167 ? -9.630 -10.183 -25.166 1.00 88.38 167 ARG A C 1
ATOM 1381 O O . ARG A 1 167 ? -10.190 -10.003 -26.244 1.00 88.38 167 ARG A O 1
ATOM 1388 N N . MET A 1 168 ? -9.703 -11.352 -24.526 1.00 85.06 168 MET A N 1
ATOM 1389 C CA . MET A 1 168 ? -10.506 -12.477 -25.023 1.00 85.06 168 MET A CA 1
ATOM 1390 C C . MET A 1 168 ? -12.008 -12.166 -25.042 1.00 85.06 168 MET A C 1
ATOM 1392 O O . MET A 1 168 ? -12.708 -12.570 -25.978 1.00 85.06 168 MET A O 1
ATOM 1396 N N . ARG A 1 169 ? -12.510 -11.459 -24.023 1.00 84.19 169 ARG A N 1
ATOM 1397 C CA . ARG A 1 169 ? -13.910 -11.021 -23.962 1.00 84.19 169 ARG A CA 1
ATOM 1398 C C . ARG A 1 169 ? -14.228 -10.039 -25.086 1.00 84.19 169 ARG A C 1
ATOM 1400 O O . ARG A 1 169 ? -15.214 -10.250 -25.788 1.00 84.19 169 ARG A O 1
ATOM 1407 N N . ASP A 1 170 ? -13.363 -9.059 -25.325 1.00 82.50 170 ASP A N 1
ATOM 1408 C CA . ASP A 1 170 ? -13.566 -8.052 -26.373 1.00 82.50 170 ASP A CA 1
ATOM 1409 C C . ASP A 1 170 ? -13.572 -8.661 -27.783 1.00 82.50 170 ASP A C 1
ATOM 1411 O O . ASP A 1 170 ? -14.442 -8.341 -28.591 1.00 82.50 170 ASP A O 1
ATOM 1415 N N . VAL A 1 171 ? -12.674 -9.614 -28.071 1.00 78.19 171 VAL A N 1
ATOM 1416 C CA . VAL A 1 171 ? -12.666 -10.354 -29.352 1.00 78.19 171 VAL A CA 1
ATOM 1417 C C . VAL A 1 171 ? -13.960 -11.152 -29.550 1.00 78.19 171 VAL A C 1
ATOM 1419 O O . VAL A 1 171 ? -14.507 -11.198 -30.656 1.00 78.19 171 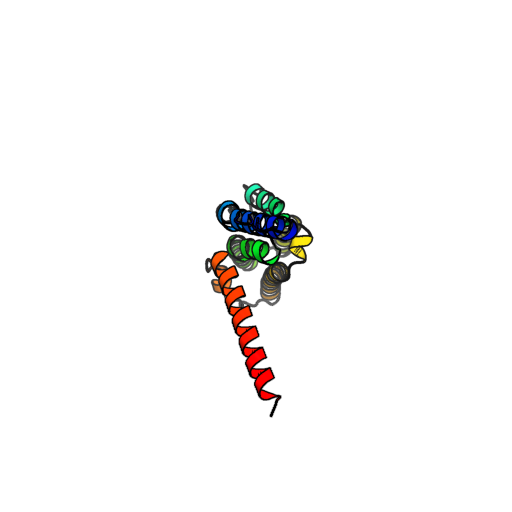VAL A O 1
ATOM 1422 N N . SER A 1 172 ? -14.471 -11.763 -28.478 1.00 69.62 172 SER A N 1
ATOM 1423 C CA . SER A 1 172 ? -15.709 -12.553 -28.515 1.00 69.62 172 SER A CA 1
ATOM 1424 C C . SER A 1 172 ? -16.953 -11.683 -28.724 1.00 69.62 172 SER A C 1
ATOM 1426 O O . SER A 1 172 ? -17.902 -12.123 -29.371 1.00 69.62 172 SER A O 1
ATOM 1428 N N . ILE A 1 173 ? -16.959 -10.454 -28.196 1.00 69.38 173 ILE A N 1
ATOM 1429 C CA . ILE A 1 173 ? -18.042 -9.480 -28.396 1.00 69.38 173 ILE A CA 1
ATOM 1430 C C . ILE A 1 173 ? -17.964 -8.871 -29.803 1.00 69.38 173 ILE A C 1
ATOM 1432 O O . ILE A 1 173 ? -18.982 -8.825 -30.490 1.00 69.38 173 ILE A O 1
ATOM 1436 N N . GLY A 1 174 ? -16.771 -8.483 -30.268 1.00 61.91 174 GLY A N 1
ATOM 1437 C CA . GLY A 1 174 ? -16.565 -7.936 -31.614 1.00 61.91 174 GLY A CA 1
ATOM 1438 C C . GLY A 1 174 ? -16.999 -8.903 -32.718 1.00 61.91 174 GLY A C 1
ATOM 1439 O O . GLY A 1 174 ? -17.761 -8.524 -33.596 1.00 61.91 174 GLY A O 1
ATOM 1440 N N . SER A 1 175 ? -16.646 -10.188 -32.595 1.00 59.03 175 SER A N 1
ATOM 1441 C CA . SER A 1 175 ? -17.038 -11.229 -33.565 1.00 59.03 175 SER A CA 1
ATOM 1442 C C . SER A 1 175 ? -18.549 -11.511 -33.605 1.00 59.03 175 SER A C 1
ATOM 1444 O O . SER A 1 175 ? -19.029 -12.170 -34.524 1.00 59.03 175 SER A O 1
ATOM 1446 N N . ARG A 1 176 ? -19.309 -11.068 -32.593 1.00 55.12 176 ARG A N 1
ATOM 1447 C CA . ARG A 1 176 ? -20.757 -11.299 -32.472 1.00 55.12 176 ARG A CA 1
ATOM 1448 C C . ARG A 1 176 ? -21.597 -10.129 -32.995 1.00 55.12 176 ARG A C 1
ATOM 1450 O O . ARG A 1 176 ? -22.790 -10.315 -33.203 1.00 55.12 176 ARG A O 1
ATOM 1457 N N . CYS A 1 177 ? -20.991 -8.961 -33.211 1.00 56.06 177 CYS A N 1
ATOM 1458 C CA . CYS A 1 177 ? -21.645 -7.784 -33.794 1.00 56.06 177 CYS A CA 1
ATOM 1459 C C . CYS A 1 177 ? -21.542 -7.718 -35.331 1.00 56.06 177 CYS A C 1
ATOM 1461 O O . CYS A 1 177 ? -22.158 -6.839 -35.926 1.00 56.06 177 CYS A O 1
ATOM 1463 N N . ASP A 1 178 ? -20.815 -8.646 -35.963 1.00 52.06 178 ASP A N 1
ATOM 1464 C CA . ASP A 1 178 ? -20.604 -8.707 -37.419 1.00 52.06 178 ASP A CA 1
ATOM 1465 C C . ASP A 1 178 ? -21.562 -9.686 -38.152 1.00 52.06 178 ASP A C 1
ATOM 1467 O O . ASP A 1 178 ? -21.243 -10.160 -39.245 1.00 52.06 178 ASP A O 1
ATOM 1471 N N . ILE A 1 179 ? -22.730 -10.014 -37.571 1.00 46.91 179 ILE A N 1
ATOM 1472 C CA . ILE A 1 179 ? -23.774 -10.874 -38.182 1.00 46.91 179 ILE A CA 1
ATOM 1473 C C . ILE A 1 179 ? -25.113 -10.140 -38.245 1.00 46.91 179 ILE A C 1
ATOM 1475 O O . ILE A 1 179 ? -25.540 -9.615 -37.192 1.00 46.91 179 ILE A O 1
#

Secondary structure (DSSP, 8-state):
----------HHHHHHHHHHHHHHHIIIIIHHHHHHHHHH----SS----THHHHHHHHTGGGS-HHHHHHHHHHHTHHHHHHHHHHHHTSTT--HHHHHHHHHHHHTTS-HHHHTSHHHHHHHHHHHHHHHHHHTT---S-THHHHS---HHHHHHHHHHHHHHHHHHHHHHHTTS--

Sequence (179 aa):
MIPFLTPHITPDAQFQAARKSLSSILQNAVLPKLASSLRQLEVNPGNQEHIEYFTDVMEWSEWFDSDTFSAILEGEFFPQWLDILYDWSHQSGVVLKEVCGWIEGWRSLFPNSVLENRYIILQFNRAWDIINEVLEGGNQIDPSVYRQPITYRHVLQNRLIQEKTDRMRDVSIGSRCDI

Radius of gyration: 22.02 Å; chains: 1; bounding box: 58×26×79 Å

Foldseek 3Di:
DDDPPDPPCDPVNVVVVVVVVLLVCCVPPVLVVLLVLLQPFDDDLVDGDPCVSVLVLLVCCVVDDLQLSLLSCVQRHLLNVLLVLLVQLPDDPHDVVSSVVVLVVVVVSHDPSNVPDPSNVVSVVSSVVSNVCSVVVHDPDDSVVSNDRCHSVNVVVVVVVVVVVVVVVVVVVVVVVPD

pLDDT: mean 89.34, std 12.72, range [43.06, 98.44]